Protein AF-A0A382LVA5-F1 (afdb_monomer)

Solvent-accessible surface area (backbone atoms only — not comparable to full-atom values): 9558 Å² total; per-residue (Å²): 129,86,69,58,97,90,53,49,65,53,59,42,50,51,57,52,49,75,75,40,99,64,68,52,76,45,72,46,76,52,80,54,80,51,51,43,81,80,58,68,65,59,57,55,51,49,48,48,48,32,71,76,68,69,52,53,27,38,34,21,31,44,73,41,94,66,54,64,74,77,39,67,46,77,55,96,92,47,77,44,60,74,38,86,77,89,81,87,51,80,88,74,53,76,94,49,69,39,81,40,66,84,42,33,37,34,22,54,71,47,54,85,66,35,45,78,88,70,44,45,95,81,41,42,78,42,74,64,54,71,82,56,59,77,57,52,44,67,50,86,47,78,64,42,48,51,55,49,53,63,54,60,78,74,114

Nearest PDB structures (foldseek):
  6ckj-assembly1_A  TM=7.580E-01  e=6.116E-07  Neisseria meningitidis
  6ifi-assembly1_B  TM=7.165E-01  e=1.520E-06  Vibrio cholerae
  1eyr-assembly1_B  TM=7.662E-01  e=3.107E-06  Neisseria meningitidis
  1ezi-assembly1_A  TM=7.101E-01  e=3.024E-05  Neisseria meningitidis
  3dj4-assembly1_A  TM=5.798E-01  e=5.699E-02  Mycobacterium tuberculosis

Mean predicted aligned error: 4.86 Å

Secondary structure (DSSP, 8-state):
---STTS-HHHHHHHHHHHS---TTPEEE---TTB----HHHHHHHHHHHHHHT-SEEEEEEE-SS-GGG-EEEETTEEEESS------GGGSPP-EEEEEEEEEEEGGGTTT--TTS--TT-EEEEPPHHHHTT--B--SHHHHHHHHHHHTT-

pLDDT: mean 92.41, std 7.59, range [53.59, 98.5]

Structure (mmCIF, N/CA/C/O backbone):
data_AF-A0A382LVA5-F1
#
_entry.id   AF-A0A382LVA5-F1
#
loop_
_atom_site.group_PDB
_atom_site.id
_atom_site.type_symbol
_atom_site.label_atom_id
_atom_site.label_alt_id
_atom_site.label_comp_id
_atom_site.label_asym_id
_atom_site.label_entity_id
_atom_site.label_seq_id
_atom_site.pdbx_PDB_ins_code
_atom_site.Cartn_x
_atom_site.Cartn_y
_atom_site.Cartn_z
_atom_site.occupancy
_atom_site.B_iso_or_equiv
_atom_site.auth_seq_id
_atom_site.auth_comp_id
_atom_site.auth_asym_id
_atom_site.auth_atom_id
_atom_site.pdbx_PDB_model_num
ATOM 1 N N . LYS A 1 1 ? 11.664 -9.214 21.258 1.00 62.47 1 LYS A N 1
ATOM 2 C CA . LYS A 1 1 ? 12.078 -7.919 20.662 1.00 62.47 1 LYS A CA 1
ATOM 3 C C . LYS A 1 1 ? 11.128 -7.634 19.503 1.00 62.47 1 LYS A C 1
ATOM 5 O O . LYS A 1 1 ? 11.179 -8.375 18.537 1.00 62.47 1 LYS A O 1
ATOM 10 N N . LEU A 1 2 ? 10.230 -6.652 19.624 1.00 82.31 2 LEU A N 1
ATOM 11 C CA . LEU A 1 2 ? 9.249 -6.284 18.584 1.00 82.31 2 LEU A CA 1
ATOM 12 C C . LEU A 1 2 ? 9.745 -5.090 17.766 1.00 82.31 2 LEU A C 1
ATOM 14 O O . LEU A 1 2 ? 9.077 -4.077 17.604 1.00 82.31 2 LEU A O 1
ATOM 18 N N . SER A 1 3 ? 10.997 -5.182 17.339 1.00 81.81 3 SER A N 1
ATOM 19 C CA . SER A 1 3 ? 11.638 -4.194 16.487 1.00 81.81 3 SER A CA 1
ATOM 20 C C . SER A 1 3 ? 12.778 -4.864 15.733 1.00 81.81 3 SER A C 1
ATOM 22 O O . SER A 1 3 ? 13.572 -5.616 16.310 1.00 81.81 3 SER A O 1
ATOM 24 N N . GLY A 1 4 ? 12.842 -4.612 14.431 1.00 87.69 4 GLY A N 1
ATOM 25 C CA . GLY A 1 4 ? 13.841 -5.192 13.544 1.00 87.69 4 GLY A CA 1
ATOM 26 C C . GLY A 1 4 ? 13.297 -5.427 12.135 1.00 87.69 4 GLY A C 1
ATOM 27 O O . GLY A 1 4 ? 12.091 -5.337 11.925 1.00 87.69 4 GLY A O 1
ATOM 28 N N . PRO A 1 5 ? 14.181 -5.756 11.181 1.00 85.81 5 PRO A N 1
ATOM 29 C CA . PRO A 1 5 ? 13.833 -5.869 9.763 1.00 85.81 5 PRO A CA 1
ATOM 30 C C . PRO A 1 5 ? 12.910 -7.052 9.439 1.00 85.81 5 PRO A C 1
ATOM 32 O O . PRO A 1 5 ? 12.299 -7.077 8.381 1.00 85.81 5 PRO A O 1
ATOM 35 N N . SER A 1 6 ? 12.809 -8.040 10.331 1.00 90.00 6 SER A N 1
ATOM 36 C CA . SER A 1 6 ? 11.969 -9.230 10.158 1.00 90.00 6 SER A CA 1
ATOM 37 C C . SER A 1 6 ? 10.622 -9.142 10.882 1.00 90.00 6 SER A C 1
ATOM 39 O O . SER A 1 6 ? 9.918 -10.144 10.969 1.00 90.00 6 SER A O 1
ATOM 41 N N . ILE A 1 7 ? 10.302 -7.998 11.493 1.00 92.69 7 ILE A N 1
ATOM 42 C CA . ILE A 1 7 ? 9.075 -7.806 12.271 1.00 92.69 7 ILE A CA 1
ATOM 43 C C . ILE A 1 7 ? 8.154 -6.885 11.476 1.00 92.69 7 ILE A C 1
ATOM 45 O O . ILE A 1 7 ? 8.537 -5.757 11.169 1.00 92.69 7 ILE A O 1
ATOM 49 N N . SER A 1 8 ? 6.946 -7.353 11.152 1.00 93.75 8 SER A N 1
ATOM 50 C CA . SER A 1 8 ? 5.967 -6.523 10.452 1.00 93.75 8 SER A CA 1
ATOM 51 C C . SER A 1 8 ? 5.417 -5.436 11.374 1.00 93.75 8 SER A C 1
ATOM 53 O O . SER A 1 8 ? 5.297 -5.609 12.590 1.00 93.75 8 SER A O 1
ATOM 55 N N . ILE A 1 9 ? 5.040 -4.303 10.784 1.00 93.75 9 ILE A N 1
ATOM 56 C CA . ILE A 1 9 ? 4.415 -3.195 11.516 1.00 93.75 9 ILE A CA 1
ATOM 57 C C . ILE A 1 9 ? 3.106 -3.653 12.179 1.00 93.75 9 ILE A C 1
ATOM 59 O O . ILE A 1 9 ? 2.805 -3.218 13.291 1.00 93.75 9 ILE A O 1
ATOM 63 N N . LYS A 1 10 ? 2.371 -4.582 11.548 1.00 95.00 10 LYS A N 1
ATOM 64 C CA . LYS A 1 10 ? 1.159 -5.199 12.106 1.00 95.00 10 LYS A CA 1
ATOM 65 C C . LYS A 1 10 ? 1.413 -5.791 13.495 1.00 95.00 10 LYS A C 1
ATOM 67 O O . LYS A 1 10 ? 0.683 -5.473 14.431 1.00 95.00 10 LYS A O 1
ATOM 72 N N . GLU A 1 11 ? 2.467 -6.592 13.650 1.00 94.00 11 GLU A N 1
ATOM 73 C CA . GLU A 1 11 ? 2.806 -7.235 14.928 1.00 94.00 11 GLU A CA 1
ATOM 74 C C . GLU A 1 11 ? 3.198 -6.215 16.004 1.00 94.00 11 GLU A C 1
ATOM 76 O O . GLU A 1 11 ? 2.803 -6.343 17.164 1.00 94.00 11 GLU A O 1
ATOM 81 N N . VAL A 1 12 ? 3.917 -5.155 15.618 1.00 93.38 12 VAL A N 1
ATOM 82 C CA . VAL A 1 12 ? 4.257 -4.052 16.533 1.00 93.38 12 VAL A CA 1
ATOM 83 C C . VAL A 1 12 ? 2.992 -3.352 17.031 1.00 93.38 12 VAL A C 1
ATOM 85 O O . VAL A 1 12 ? 2.855 -3.094 18.227 1.00 93.38 12 VAL A O 1
ATOM 88 N N . ILE A 1 13 ? 2.046 -3.066 16.133 1.00 92.88 13 ILE A N 1
ATOM 89 C CA . ILE A 1 13 ? 0.779 -2.410 16.479 1.00 92.88 13 ILE A CA 1
ATOM 90 C C . ILE A 1 13 ? -0.0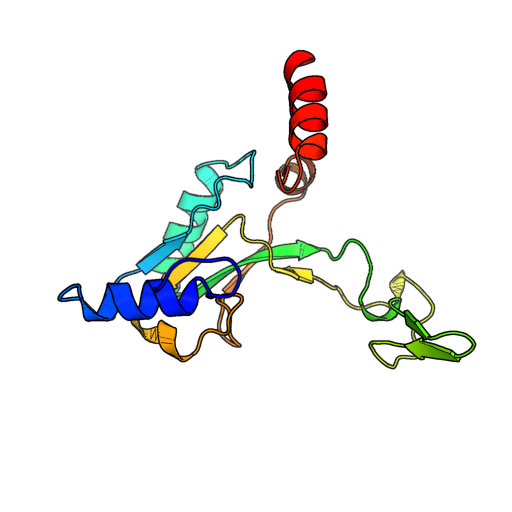96 -3.329 17.328 1.00 92.88 13 ILE A C 1
ATOM 92 O O . ILE A 1 13 ? -0.715 -2.853 18.278 1.00 92.88 13 ILE A O 1
ATOM 96 N N . LYS A 1 14 ? -0.109 -4.633 17.042 1.00 92.06 14 LYS A N 1
ATOM 97 C CA . LYS A 1 14 ? -0.841 -5.633 17.821 1.00 92.06 14 LYS A CA 1
ATOM 98 C C . LYS A 1 14 ? -0.351 -5.688 19.263 1.00 92.06 14 LYS A C 1
ATOM 100 O O . LYS A 1 14 ? -1.154 -5.491 20.173 1.00 92.06 14 LYS A O 1
ATOM 105 N N . ASP A 1 15 ? 0.951 -5.830 19.484 1.00 91.75 15 ASP A N 1
ATOM 106 C CA . ASP A 1 15 ? 1.526 -5.799 20.834 1.00 91.75 15 ASP A CA 1
ATOM 107 C C . ASP A 1 15 ? 1.295 -4.454 21.539 1.00 91.75 15 ASP A C 1
ATOM 109 O O . ASP A 1 15 ? 0.895 -4.422 22.705 1.00 91.75 15 ASP A O 1
ATOM 113 N N . ALA A 1 16 ? 1.477 -3.334 20.831 1.00 90.06 16 ALA A N 1
ATOM 114 C CA . ALA A 1 16 ? 1.212 -2.013 21.392 1.00 90.06 16 ALA A CA 1
ATOM 115 C C . ALA A 1 16 ? -0.269 -1.835 21.770 1.00 90.06 16 ALA A C 1
ATOM 117 O O . ALA A 1 16 ? -0.577 -1.211 22.783 1.00 90.06 16 ALA A O 1
ATOM 118 N N . SER A 1 17 ? -1.195 -2.392 20.984 1.00 88.44 17 SER A N 1
ATOM 119 C CA . SER A 1 17 ? -2.634 -2.328 21.253 1.00 88.44 17 SER A CA 1
ATOM 120 C C . SER A 1 17 ? -3.035 -3.131 22.487 1.00 88.44 17 SER A C 1
ATOM 122 O O . SER A 1 17 ? -3.866 -2.654 23.244 1.00 88.44 17 SER A O 1
ATOM 124 N N . MET A 1 18 ? -2.399 -4.278 22.745 1.00 84.88 18 MET A N 1
ATOM 125 C CA . MET A 1 18 ? -2.656 -5.087 23.944 1.00 84.88 18 MET A CA 1
ATOM 126 C C . MET A 1 18 ? -2.191 -4.395 25.230 1.00 84.88 18 MET A C 1
ATOM 128 O O . MET A 1 18 ? -2.766 -4.606 26.293 1.00 84.88 18 MET A O 1
ATOM 132 N N . LYS A 1 19 ? -1.139 -3.573 25.141 1.00 85.06 19 LYS A N 1
ATOM 133 C CA . LYS A 1 19 ? -0.563 -2.850 26.288 1.00 85.06 19 LYS A CA 1
ATOM 134 C C . LYS A 1 19 ? -1.297 -1.562 26.628 1.00 85.06 19 LYS A C 1
ATOM 136 O O . LYS A 1 19 ? -1.124 -1.029 27.719 1.00 85.06 19 LYS A O 1
ATOM 141 N N . MET A 1 20 ? -2.059 -1.030 25.684 1.00 77.19 20 MET A N 1
ATOM 142 C CA . MET A 1 20 ? -2.837 0.183 25.870 1.00 77.19 20 MET A CA 1
ATOM 143 C C . MET A 1 20 ? -4.286 -0.236 26.145 1.00 77.19 20 MET A C 1
ATOM 145 O O . MET A 1 20 ? -4.864 -0.946 25.335 1.00 77.19 20 MET A O 1
ATOM 149 N N . GLU A 1 21 ? -4.888 0.188 27.258 1.00 66.12 21 GLU A N 1
ATOM 150 C CA . GLU A 1 21 ? -6.315 -0.045 27.553 1.00 66.12 21 GLU A CA 1
ATOM 151 C C . GLU A 1 21 ? -7.193 0.633 26.484 1.00 66.12 21 GLU A C 1
ATOM 153 O O . GLU A 1 21 ? -7.560 1.802 26.613 1.00 66.12 21 GLU A O 1
ATOM 158 N N . LYS A 1 22 ? -7.453 -0.038 25.355 1.00 65.44 22 LYS A N 1
ATOM 159 C CA . LYS A 1 22 ? -7.969 0.634 24.158 1.00 65.44 22 LYS A CA 1
ATOM 160 C C . LYS A 1 22 ? -9.402 0.288 23.803 1.00 65.44 22 LYS A C 1
ATOM 162 O O . LYS A 1 22 ? -9.819 -0.864 23.763 1.00 65.44 22 LYS A O 1
ATOM 167 N N . ASN A 1 23 ? -10.096 1.352 23.412 1.00 73.06 23 ASN A N 1
ATOM 168 C CA . ASN A 1 23 ? -11.281 1.323 22.575 1.00 73.06 23 ASN A CA 1
ATOM 169 C C . ASN A 1 23 ? -10.938 0.627 21.248 1.00 73.06 23 ASN A C 1
ATOM 171 O O . ASN A 1 23 ? -10.091 1.110 20.491 1.00 73.06 23 ASN A O 1
ATOM 175 N N . SER A 1 24 ? -11.604 -0.494 20.973 1.00 75.50 24 SER A N 1
ATOM 176 C CA . SER A 1 24 ? -11.433 -1.278 19.748 1.00 75.50 24 SER A CA 1
ATOM 177 C C . SER A 1 24 ? -11.702 -0.471 18.474 1.00 75.50 24 SER A C 1
ATOM 179 O O . SER A 1 24 ? -11.218 -0.848 17.418 1.00 75.50 24 SER A O 1
ATOM 181 N N . ASN A 1 25 ? -12.385 0.672 18.557 1.00 83.06 25 ASN A N 1
ATOM 182 C CA . ASN A 1 25 ? -12.701 1.526 17.410 1.00 83.06 25 ASN A CA 1
ATOM 183 C C . ASN A 1 25 ? -11.690 2.663 17.175 1.00 83.06 25 ASN A C 1
ATOM 185 O O . ASN A 1 25 ? -11.961 3.583 16.405 1.00 83.06 25 ASN A O 1
ATOM 189 N N . ALA A 1 26 ? -10.545 2.669 17.864 1.00 91.31 26 ALA A N 1
ATOM 190 C CA . ALA A 1 26 ? -9.530 3.693 17.636 1.00 91.31 26 ALA A CA 1
ATOM 191 C C . ALA A 1 26 ? -8.913 3.556 16.233 1.00 91.31 26 ALA A C 1
ATOM 193 O O . ALA A 1 26 ? -8.415 2.489 15.869 1.00 91.31 26 ALA A O 1
ATOM 194 N N . MET A 1 27 ? -8.883 4.660 15.484 1.00 94.56 27 MET A N 1
ATOM 195 C CA . MET A 1 27 ? -8.204 4.737 14.190 1.00 94.56 27 MET A CA 1
ATOM 196 C C . MET A 1 27 ? -6.702 4.959 14.373 1.00 94.56 27 MET A C 1
ATOM 198 O O . MET A 1 27 ? -6.265 5.913 15.020 1.00 94.56 27 MET A O 1
ATOM 202 N N . ILE A 1 28 ? -5.907 4.096 13.758 1.00 95.56 28 ILE A N 1
ATOM 203 C CA . ILE A 1 28 ? -4.460 4.221 13.625 1.00 95.56 28 ILE A CA 1
ATOM 204 C C . ILE A 1 28 ? -4.150 4.937 12.315 1.00 95.56 28 ILE A C 1
ATOM 206 O O . ILE A 1 28 ? -4.731 4.626 11.279 1.00 95.56 28 ILE A O 1
ATOM 210 N N . TRP A 1 29 ? -3.218 5.886 12.357 1.00 97.06 29 TRP A N 1
ATOM 211 C CA . TRP A 1 29 ? -2.681 6.573 11.184 1.00 97.06 29 TRP A CA 1
ATOM 212 C C . TRP A 1 29 ? -1.178 6.346 11.124 1.00 97.06 29 TRP A C 1
ATOM 214 O O . TRP A 1 29 ? -0.467 6.655 12.082 1.00 97.06 29 TRP A O 1
ATOM 224 N N . LEU A 1 30 ? -0.693 5.809 10.007 1.00 96.00 30 LEU A N 1
ATOM 225 C CA . LEU A 1 30 ? 0.724 5.531 9.809 1.00 96.00 30 LEU A CA 1
ATOM 226 C C . LEU A 1 30 ? 1.352 6.553 8.871 1.00 96.00 30 LEU A C 1
ATOM 228 O O . LEU A 1 30 ? 0.958 6.702 7.715 1.00 96.00 30 LEU A O 1
ATOM 232 N N . PHE A 1 31 ? 2.377 7.235 9.380 1.00 95.06 31 PHE A N 1
ATOM 233 C CA . PHE A 1 31 ? 3.155 8.215 8.635 1.00 95.06 31 PHE A CA 1
ATOM 234 C C . PHE A 1 31 ? 4.539 7.649 8.331 1.00 95.06 31 PHE A C 1
ATOM 236 O O . PHE A 1 31 ? 5.435 7.661 9.173 1.00 95.06 31 PHE A O 1
ATOM 243 N N . TYR A 1 32 ? 4.720 7.179 7.100 1.00 93.75 32 TYR A N 1
ATOM 244 C CA . TYR A 1 32 ? 6.017 6.717 6.619 1.00 93.75 32 TYR A CA 1
ATOM 245 C C . TYR A 1 32 ? 6.914 7.926 6.352 1.00 93.75 32 TYR A C 1
ATOM 247 O O . TYR A 1 32 ? 6.688 8.684 5.405 1.00 93.75 32 TYR A O 1
ATOM 255 N N . ILE A 1 33 ? 7.906 8.118 7.222 1.00 92.81 33 ILE A N 1
ATOM 256 C CA . ILE A 1 33 ? 8.874 9.225 7.168 1.00 92.81 33 ILE A CA 1
ATOM 257 C C . ILE A 1 33 ? 9.662 9.255 5.841 1.00 92.81 33 ILE A C 1
ATOM 259 O O . ILE A 1 33 ? 9.840 10.353 5.317 1.00 92.81 33 ILE A O 1
ATOM 263 N N . PRO A 1 34 ? 10.072 8.113 5.244 1.00 93.62 34 PRO A N 1
ATOM 264 C CA . PRO A 1 34 ? 10.810 8.116 3.975 1.00 93.62 34 PRO A CA 1
ATOM 265 C C . PRO A 1 34 ? 10.010 8.601 2.761 1.00 93.62 34 PRO A C 1
ATOM 267 O O . PRO A 1 34 ? 10.598 8.898 1.727 1.00 93.62 34 PRO A O 1
ATOM 270 N N . ILE A 1 35 ? 8.681 8.679 2.864 1.00 94.94 35 ILE A N 1
ATOM 271 C CA . ILE A 1 35 ? 7.814 9.116 1.768 1.00 94.94 35 ILE A CA 1
ATOM 272 C C . ILE A 1 35 ? 7.614 10.633 1.872 1.00 94.94 35 ILE A C 1
ATOM 274 O O . ILE A 1 35 ? 6.927 11.126 2.773 1.00 94.94 35 ILE A O 1
ATOM 278 N N . LEU A 1 36 ? 8.179 11.384 0.937 1.00 92.69 36 LEU A N 1
ATOM 279 C CA . LEU A 1 36 ? 8.137 12.845 0.904 1.00 92.69 36 LEU A CA 1
ATOM 280 C C . LEU A 1 36 ? 6.906 13.378 0.145 1.00 92.69 36 LEU A C 1
ATOM 282 O O . LEU A 1 36 ? 6.118 12.622 -0.419 1.00 92.69 36 LEU A O 1
ATOM 286 N N . TYR A 1 37 ? 6.736 14.706 0.150 1.00 91.12 37 TYR A N 1
ATOM 287 C CA . TYR A 1 37 ? 5.666 15.434 -0.556 1.00 91.12 37 TYR A CA 1
ATOM 288 C C . TYR A 1 37 ? 4.231 15.130 -0.094 1.00 91.12 37 TYR A C 1
ATOM 290 O O . TYR A 1 37 ? 3.289 15.080 -0.885 1.00 91.12 37 TYR A O 1
ATOM 298 N N . LYS A 1 38 ? 4.037 15.005 1.223 1.00 92.69 38 LYS A N 1
ATOM 299 C CA . LYS A 1 38 ? 2.710 14.876 1.835 1.00 92.69 38 LYS A CA 1
ATOM 300 C C . LYS A 1 38 ? 1.968 16.215 1.900 1.00 92.69 38 LYS A C 1
ATOM 302 O O . LYS A 1 38 ? 2.422 17.157 2.542 1.00 92.69 38 LYS A O 1
ATOM 307 N N . LYS A 1 39 ? 0.785 16.281 1.291 1.00 94.44 39 LYS A N 1
ATOM 308 C CA . LYS A 1 39 ? -0.171 17.390 1.421 1.00 94.44 39 LYS A CA 1
ATOM 309 C C . LYS A 1 39 ? -1.221 17.066 2.479 1.00 94.44 39 LYS A C 1
ATOM 311 O O . LYS A 1 39 ? -1.912 16.058 2.362 1.00 94.44 39 LYS A O 1
ATOM 316 N N . VAL A 1 40 ? -1.396 17.971 3.444 1.00 95.69 40 VAL A N 1
ATOM 317 C CA . VAL A 1 40 ? -2.420 17.886 4.508 1.00 95.69 40 VAL A CA 1
ATOM 318 C C . VAL A 1 40 ? -3.833 17.720 3.939 1.00 95.69 40 VAL A C 1
ATOM 320 O O . VAL A 1 40 ? -4.652 17.023 4.529 1.00 95.69 40 VAL A O 1
ATOM 323 N N . PHE A 1 41 ? -4.100 18.307 2.769 1.00 96.56 41 PHE A N 1
ATOM 324 C CA . PHE A 1 41 ? -5.374 18.182 2.063 1.00 96.56 41 PHE A CA 1
ATOM 325 C C . PHE A 1 41 ? -5.839 16.720 1.921 1.00 96.56 41 PHE A C 1
ATOM 327 O O . PHE A 1 41 ? -6.949 16.419 2.347 1.00 96.56 41 PHE A O 1
ATOM 334 N N . HIS A 1 42 ? -4.978 15.801 1.465 1.00 97.31 42 HIS A N 1
ATOM 335 C CA . HIS A 1 42 ? -5.351 14.386 1.299 1.00 97.31 42 HIS A CA 1
ATOM 336 C C . HIS A 1 42 ? -5.699 13.710 2.631 1.00 97.31 42 HIS A C 1
ATOM 338 O O . HIS A 1 42 ? -6.623 12.909 2.699 1.00 97.31 42 HIS A O 1
ATOM 344 N N . PHE A 1 43 ? -5.003 14.052 3.719 1.00 97.50 43 PHE A N 1
ATOM 345 C CA . PHE A 1 43 ? -5.312 13.507 5.047 1.00 97.50 43 PHE A CA 1
ATOM 346 C C . PHE A 1 43 ? -6.667 14.007 5.554 1.00 97.50 43 PHE A C 1
ATOM 348 O O . PHE A 1 43 ? -7.426 13.237 6.137 1.00 97.50 43 PHE A O 1
ATOM 355 N N . ASN A 1 44 ? -7.000 15.272 5.286 1.00 97.81 44 ASN A N 1
ATOM 356 C CA . ASN A 1 44 ? -8.308 15.829 5.619 1.00 97.81 44 ASN A CA 1
ATOM 357 C C . ASN A 1 44 ? -9.431 15.198 4.787 1.00 97.81 44 ASN A C 1
ATOM 359 O O . ASN A 1 44 ? -10.498 14.928 5.327 1.00 97.81 44 ASN A O 1
ATOM 363 N N . GLU A 1 45 ? -9.206 14.951 3.495 1.00 97.69 45 GLU A N 1
ATOM 364 C CA . GLU A 1 45 ? -10.164 14.230 2.651 1.00 97.69 45 GLU A CA 1
ATOM 365 C C . GLU A 1 45 ? -10.396 12.805 3.151 1.00 97.69 45 GLU A C 1
ATOM 367 O O . GLU A 1 45 ? -11.537 12.396 3.340 1.00 97.69 45 GLU A O 1
ATOM 372 N N . VAL A 1 46 ? -9.323 12.066 3.435 1.00 97.88 46 VAL A N 1
ATOM 373 C CA . VAL A 1 46 ? -9.428 10.695 3.945 1.00 97.88 46 VAL A CA 1
ATOM 374 C C . VAL A 1 46 ? -10.112 10.651 5.302 1.00 97.88 46 VAL A C 1
ATOM 376 O O . VAL A 1 46 ? -10.935 9.772 5.542 1.00 97.88 46 VAL A O 1
ATOM 379 N N . LYS A 1 47 ? -9.835 11.623 6.174 1.00 97.88 47 LYS A N 1
ATOM 380 C CA . LYS A 1 47 ? -10.545 11.746 7.445 1.00 97.88 47 LYS A CA 1
ATOM 381 C C . LYS A 1 47 ? -12.057 11.878 7.227 1.00 97.88 47 LYS A C 1
ATOM 383 O O . LYS A 1 47 ? -12.807 11.158 7.876 1.00 97.88 47 LYS A O 1
ATOM 388 N N . LYS A 1 48 ? -12.497 12.719 6.283 1.00 97.75 48 LYS A N 1
ATOM 389 C CA . LYS A 1 48 ? -13.924 12.840 5.936 1.00 97.75 48 LYS A CA 1
ATOM 390 C C . LYS A 1 48 ? -14.496 11.532 5.403 1.00 97.75 48 LYS A C 1
ATOM 392 O O . LYS A 1 48 ? -15.563 11.133 5.839 1.00 97.75 48 LYS A O 1
ATOM 397 N N . ILE A 1 49 ? -13.776 10.830 4.523 1.00 97.88 49 ILE A N 1
ATOM 398 C CA . ILE A 1 49 ? -14.206 9.517 4.008 1.00 97.88 49 ILE A CA 1
ATOM 399 C C . ILE A 1 49 ? -14.417 8.526 5.160 1.00 97.88 49 ILE A C 1
ATOM 401 O O . ILE A 1 49 ? -15.449 7.862 5.213 1.00 97.88 49 ILE A O 1
ATOM 405 N N . ILE A 1 50 ? -13.469 8.450 6.100 1.00 97.00 50 ILE A N 1
ATOM 406 C CA . ILE A 1 50 ? -13.574 7.591 7.288 1.00 97.00 50 ILE A CA 1
ATOM 407 C C . ILE A 1 50 ? -14.827 7.936 8.100 1.00 97.00 50 ILE A C 1
ATOM 409 O O . ILE A 1 50 ? -15.596 7.039 8.441 1.00 97.00 50 ILE A O 1
ATOM 413 N N . GLU A 1 51 ? -15.042 9.221 8.385 1.00 95.31 51 GLU A N 1
ATOM 414 C CA . GLU A 1 51 ? -16.141 9.699 9.232 1.00 95.31 51 GLU A CA 1
ATOM 415 C C . GLU A 1 51 ? -17.518 9.562 8.556 1.00 95.31 51 GLU A C 1
ATOM 417 O O . GLU A 1 51 ? -18.474 9.127 9.193 1.00 95.31 51 GLU A O 1
ATOM 422 N N . GLU A 1 52 ? -17.629 9.893 7.269 1.00 96.75 52 GLU A N 1
ATOM 423 C CA . GLU A 1 52 ? -18.899 9.927 6.530 1.00 96.75 52 GLU A CA 1
ATOM 424 C C . GLU A 1 52 ? -19.323 8.545 6.016 1.00 96.75 52 GLU A C 1
ATOM 426 O O . GLU A 1 52 ? -20.514 8.237 5.980 1.00 96.75 52 GLU A O 1
ATOM 431 N N . GLN A 1 53 ? -18.365 7.700 5.624 1.00 94.00 53 GLN A N 1
ATOM 432 C CA . GLN A 1 53 ? -18.638 6.385 5.028 1.00 94.00 53 GLN A CA 1
ATOM 433 C C . GLN A 1 53 ? -18.396 5.223 5.999 1.00 94.00 53 GLN A C 1
ATOM 435 O O . GLN A 1 53 ? -18.560 4.066 5.617 1.00 94.00 53 GLN A O 1
ATOM 440 N N . SER A 1 54 ? -18.021 5.507 7.254 1.00 92.25 54 SER A N 1
ATOM 441 C CA . SER A 1 54 ? -17.709 4.487 8.270 1.00 92.25 54 SER A CA 1
ATOM 442 C C . SER A 1 54 ? -16.642 3.483 7.800 1.00 92.25 54 SER A C 1
ATOM 444 O O . SER A 1 54 ? -16.757 2.273 8.009 1.00 92.25 54 SER A O 1
ATOM 446 N N . VAL A 1 55 ? -15.600 3.983 7.127 1.00 96.44 55 VAL A N 1
ATOM 447 C CA . VAL A 1 55 ? -14.499 3.163 6.602 1.00 96.44 55 VAL A CA 1
ATOM 448 C C . VAL A 1 55 ? -13.533 2.790 7.727 1.00 96.44 55 VAL A C 1
ATOM 450 O O . VAL A 1 55 ? -12.934 3.655 8.359 1.00 96.44 55 VAL A O 1
ATOM 453 N N . ASN A 1 56 ? -13.318 1.487 7.923 1.00 96.75 56 ASN A N 1
ATOM 454 C CA . ASN A 1 56 ? -12.439 0.961 8.976 1.00 96.75 56 ASN A CA 1
ATOM 455 C C . ASN A 1 56 ? -11.000 0.691 8.514 1.00 96.75 56 ASN A C 1
ATOM 457 O O . ASN A 1 56 ? -10.153 0.351 9.331 1.00 96.75 56 ASN A O 1
ATOM 461 N N . SER A 1 57 ? -10.697 0.795 7.222 1.00 97.94 57 SER A N 1
ATOM 462 C CA . SER A 1 57 ? -9.346 0.630 6.678 1.00 97.94 57 SER A CA 1
ATOM 463 C C . SER A 1 57 ? -9.261 1.332 5.337 1.00 97.94 57 SER A C 1
ATOM 465 O O . SER A 1 57 ? -10.148 1.173 4.504 1.00 97.94 57 SER A O 1
ATOM 467 N N . ILE A 1 58 ? -8.209 2.114 5.138 1.00 98.50 58 ILE A N 1
ATOM 468 C CA . ILE A 1 58 ? -7.963 2.878 3.926 1.00 98.50 58 ILE A CA 1
ATOM 469 C C . ILE A 1 58 ? -6.463 2.962 3.653 1.00 9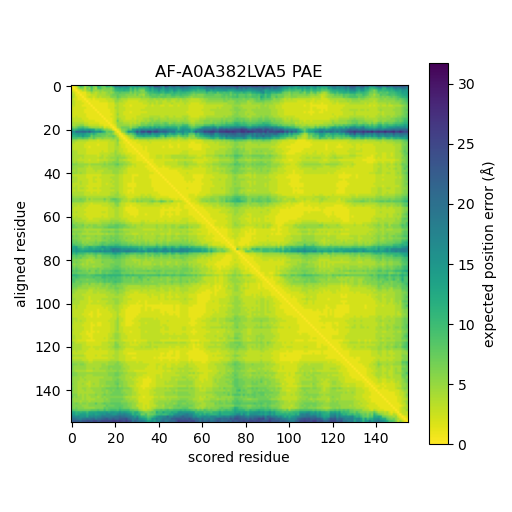8.50 58 ILE A C 1
ATOM 471 O O . ILE A 1 58 ? -5.655 3.247 4.542 1.00 98.50 58 ILE A O 1
ATOM 475 N N . ILE A 1 59 ? -6.089 2.740 2.398 1.00 98.12 59 ILE A N 1
ATOM 476 C CA . ILE A 1 59 ? -4.707 2.855 1.932 1.00 98.12 59 ILE A CA 1
ATOM 477 C C . ILE A 1 59 ? -4.683 3.542 0.572 1.00 98.12 59 ILE A C 1
ATOM 479 O O . ILE A 1 59 ? -5.622 3.412 -0.219 1.00 98.12 59 ILE A O 1
ATOM 483 N N . SER A 1 60 ? -3.631 4.311 0.299 1.00 97.88 60 SER A N 1
ATOM 484 C CA . SER A 1 60 ? -3.485 4.920 -1.020 1.00 97.88 60 SER A CA 1
ATOM 485 C C . SER A 1 60 ? -3.063 3.907 -2.080 1.00 97.88 60 SER A C 1
ATOM 487 O O . SER A 1 60 ? -2.264 3.016 -1.808 1.00 97.88 60 SER A O 1
ATOM 489 N N . PHE A 1 61 ? -3.556 4.087 -3.302 1.00 97.38 61 PHE A N 1
ATOM 490 C CA . PHE A 1 61 ? -3.164 3.311 -4.475 1.00 97.38 61 PHE A CA 1
ATOM 491 C C . PHE A 1 61 ? -2.643 4.220 -5.584 1.00 97.38 61 PHE A C 1
ATOM 493 O O . PHE A 1 61 ? -3.107 5.349 -5.770 1.00 97.38 61 PHE A O 1
ATOM 500 N N . LEU A 1 62 ? -1.689 3.687 -6.343 1.00 96.19 62 LEU A N 1
ATOM 501 C CA . LEU A 1 62 ? -1.093 4.308 -7.520 1.00 96.19 62 LEU A CA 1
ATOM 502 C C . LEU A 1 62 ? -1.223 3.364 -8.722 1.00 96.19 62 LEU A C 1
ATOM 504 O O . LEU A 1 62 ? -1.168 2.145 -8.538 1.00 96.19 62 LEU A O 1
ATOM 508 N N . PRO A 1 63 ? -1.366 3.874 -9.959 1.00 95.69 63 PRO A N 1
ATOM 509 C CA . PRO A 1 63 ? -1.351 3.014 -11.137 1.00 95.69 63 PRO A CA 1
ATOM 510 C C . PRO A 1 63 ? -0.033 2.263 -11.263 1.00 95.69 63 PRO A C 1
ATOM 512 O O . PRO A 1 63 ? 1.042 2.830 -11.053 1.00 95.69 63 PRO A O 1
ATOM 515 N N . ALA A 1 64 ? -0.110 0.987 -11.623 1.00 94.62 64 ALA A N 1
ATOM 516 C CA . ALA A 1 64 ? 1.056 0.138 -11.786 1.00 94.62 64 ALA A CA 1
ATOM 517 C C . ALA A 1 64 ? 1.993 0.703 -12.864 1.00 94.62 64 ALA A C 1
ATOM 519 O O . ALA A 1 64 ? 1.612 0.841 -14.025 1.00 94.62 64 ALA A O 1
ATOM 520 N N . LYS A 1 65 ? 3.251 0.983 -12.488 1.00 89.88 65 LYS A N 1
ATOM 521 C CA . LYS A 1 65 ? 4.298 1.415 -13.438 1.00 89.88 65 LYS A CA 1
ATOM 522 C C . LYS A 1 65 ? 4.540 0.356 -14.521 1.00 89.88 65 LYS A C 1
ATOM 524 O O . LYS A 1 65 ? 4.758 0.687 -15.683 1.00 89.88 65 LYS A O 1
ATOM 529 N N . THR A 1 66 ? 4.454 -0.914 -1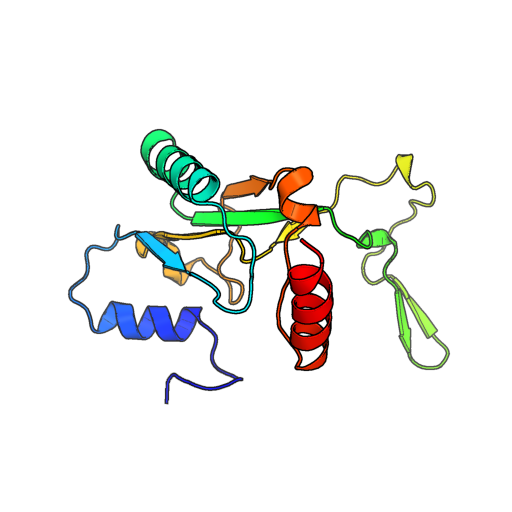4.127 1.00 92.62 66 THR A N 1
ATOM 530 C CA . THR A 1 66 ? 4.508 -2.082 -15.009 1.00 92.62 66 THR A CA 1
ATOM 531 C C . THR A 1 66 ? 3.280 -2.941 -14.745 1.00 92.62 66 THR A C 1
ATOM 533 O O . THR A 1 66 ? 3.050 -3.352 -13.610 1.00 92.62 66 THR A O 1
ATOM 536 N N . HIS A 1 67 ? 2.490 -3.224 -15.783 1.00 95.50 67 HIS A N 1
ATOM 537 C CA . HIS A 1 67 ? 1.276 -4.024 -15.639 1.00 95.50 67 HIS A CA 1
ATOM 538 C C . HIS A 1 67 ? 1.619 -5.483 -15.254 1.00 95.50 67 HIS A C 1
ATOM 540 O O . HIS A 1 67 ? 2.434 -6.098 -15.949 1.00 95.50 67 HIS A O 1
ATOM 546 N N . PRO A 1 68 ? 0.978 -6.088 -14.231 1.00 95.12 68 PRO A N 1
ATOM 547 C CA . PRO A 1 68 ? 1.300 -7.442 -13.753 1.00 95.12 68 PRO A CA 1
ATOM 548 C C . PRO A 1 68 ? 1.274 -8.534 -14.834 1.00 95.12 68 PRO A C 1
ATOM 550 O O . PRO A 1 68 ? 2.079 -9.462 -14.811 1.00 95.12 68 PRO A O 1
ATOM 553 N N . TYR A 1 69 ? 0.387 -8.409 -15.824 1.00 96.06 69 TYR A N 1
ATOM 554 C CA . TYR A 1 69 ? 0.296 -9.345 -16.961 1.00 96.06 69 TYR A CA 1
ATOM 555 C C . TYR A 1 69 ? 1.521 -9.333 -17.886 1.00 96.06 69 TYR A C 1
ATOM 557 O O . TYR A 1 69 ? 1.728 -10.280 -18.644 1.00 96.06 69 TYR A O 1
ATOM 565 N N . HIS A 1 70 ? 2.345 -8.287 -17.822 1.00 93.94 70 HIS A N 1
ATOM 566 C CA . HIS A 1 70 ? 3.596 -8.182 -18.570 1.00 93.94 70 HIS A CA 1
ATOM 567 C C . HIS A 1 70 ? 4.822 -8.586 -17.740 1.00 93.94 70 HIS A C 1
ATOM 569 O O . HIS A 1 70 ? 5.946 -8.459 -18.222 1.00 93.94 70 HIS A O 1
ATOM 575 N N . CYS A 1 71 ? 4.640 -9.076 -16.512 1.00 94.62 71 CYS A N 1
ATOM 576 C CA . CYS A 1 71 ? 5.741 -9.512 -15.663 1.00 94.62 71 CYS A CA 1
ATOM 577 C C . CYS A 1 71 ? 6.079 -10.989 -15.925 1.00 94.62 71 CYS A C 1
ATOM 579 O O . CYS A 1 71 ? 5.217 -11.870 -15.850 1.00 94.62 71 CYS A O 1
ATOM 581 N N . TRP A 1 72 ? 7.363 -11.270 -16.157 1.00 95.69 72 TRP A N 1
ATOM 582 C CA . TRP A 1 72 ? 7.885 -12.612 -16.425 1.00 95.69 72 TRP A CA 1
ATOM 583 C C . TRP A 1 72 ? 8.969 -12.991 -15.420 1.00 95.69 72 TRP A C 1
ATOM 585 O O . TRP A 1 72 ? 9.832 -12.183 -15.083 1.00 95.69 72 TRP A O 1
ATOM 595 N N . ASN A 1 73 ? 8.943 -14.241 -14.976 1.00 96.44 73 ASN A N 1
ATOM 596 C CA . ASN A 1 73 ? 10.040 -14.879 -14.272 1.00 96.44 73 ASN A CA 1
ATOM 597 C C . ASN A 1 73 ? 11.025 -15.464 -15.291 1.00 96.44 73 ASN A C 1
ATOM 599 O O . ASN A 1 73 ? 10.620 -16.208 -16.191 1.00 96.44 73 ASN A O 1
ATOM 603 N N . ILE A 1 74 ? 12.309 -15.153 -15.119 1.00 96.31 74 ILE A N 1
ATOM 604 C CA . ILE A 1 74 ? 13.412 -15.659 -15.936 1.00 96.31 74 ILE A CA 1
ATOM 605 C C . ILE A 1 74 ? 14.298 -16.509 -15.025 1.00 96.31 74 ILE A C 1
ATOM 607 O O . ILE A 1 74 ? 15.020 -15.980 -14.184 1.00 96.31 74 ILE A O 1
ATOM 611 N N . ASN A 1 75 ? 14.246 -17.832 -15.193 1.00 94.56 75 ASN A N 1
ATOM 612 C CA . ASN A 1 75 ? 15.102 -18.767 -14.467 1.00 94.56 75 ASN A CA 1
ATOM 613 C C . ASN A 1 75 ? 16.012 -19.503 -15.452 1.00 94.56 75 ASN A C 1
ATOM 615 O O . ASN A 1 75 ? 15.562 -20.417 -16.148 1.00 94.56 75 ASN A O 1
ATOM 619 N N . GLN A 1 76 ? 17.287 -19.101 -15.491 1.00 90.19 76 GLN A N 1
ATOM 620 C CA . GLN A 1 76 ? 18.310 -19.617 -16.404 1.00 90.19 76 GLN A CA 1
ATOM 621 C C . GLN A 1 76 ? 17.837 -19.588 -17.869 1.00 90.19 76 GLN A C 1
ATOM 623 O O . GLN A 1 76 ? 17.912 -18.550 -18.517 1.00 90.19 76 GLN A O 1
ATOM 628 N N . SER A 1 77 ? 17.330 -20.713 -18.379 1.00 92.94 77 SER A N 1
ATOM 629 C CA . SER A 1 77 ? 16.860 -20.899 -19.757 1.00 92.94 77 SER A CA 1
ATOM 630 C C . SER A 1 77 ? 15.335 -20.947 -19.907 1.00 92.94 77 SER A C 1
ATOM 632 O O . SER A 1 77 ? 14.837 -21.145 -21.014 1.00 92.94 77 SER A O 1
ATOM 634 N N . LYS A 1 78 ? 14.570 -20.792 -18.819 1.00 95.62 78 LYS A N 1
ATOM 635 C CA . LYS A 1 78 ? 13.103 -20.863 -18.829 1.00 95.62 78 LYS A CA 1
ATOM 636 C C . LYS A 1 78 ? 12.488 -19.505 -18.519 1.00 95.62 78 LYS A C 1
ATOM 638 O O . LYS A 1 78 ? 12.824 -18.879 -17.515 1.00 95.62 78 LYS A O 1
ATOM 643 N N . ILE A 1 79 ? 11.535 -19.101 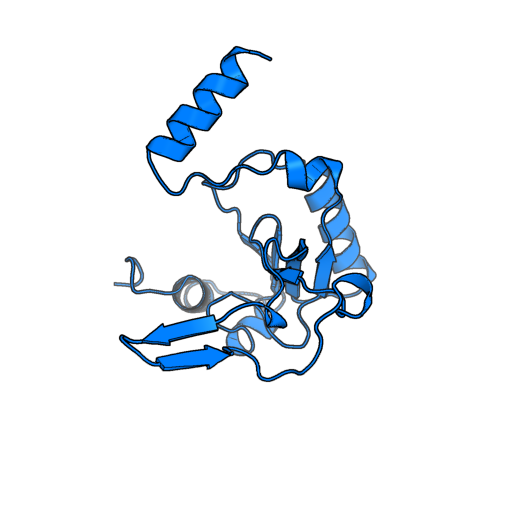-19.356 1.00 96.50 79 ILE A N 1
ATOM 644 C CA . ILE A 1 79 ? 10.676 -17.940 -19.121 1.00 96.50 79 ILE A CA 1
ATOM 645 C C . ILE A 1 79 ? 9.262 -18.407 -18.778 1.00 96.50 79 ILE A C 1
ATOM 647 O O . ILE A 1 79 ? 8.722 -19.310 -19.415 1.00 96.50 79 ILE A O 1
ATOM 651 N N . THR A 1 80 ? 8.664 -17.809 -17.753 1.00 96.19 80 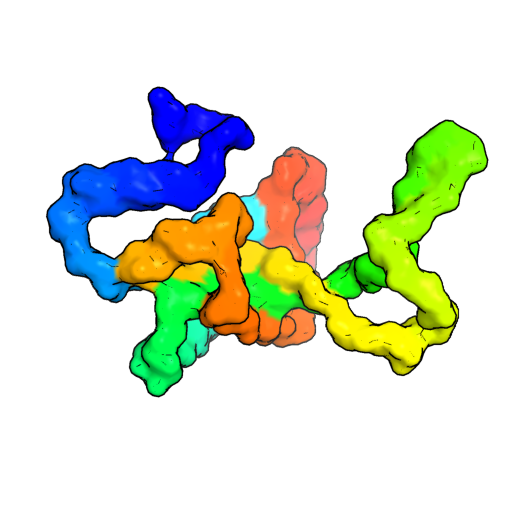THR A N 1
ATOM 652 C CA . THR A 1 80 ? 7.284 -18.097 -17.331 1.00 96.19 80 THR A CA 1
ATOM 653 C C . THR A 1 80 ? 6.597 -16.801 -16.923 1.00 96.19 80 THR A C 1
ATOM 655 O O . THR A 1 80 ? 7.225 -15.953 -16.300 1.00 96.19 80 THR A O 1
ATOM 658 N N . GLN A 1 81 ? 5.326 -16.611 -17.280 1.00 96.12 81 GLN A N 1
ATOM 659 C CA . GLN A 1 81 ? 4.564 -15.451 -16.806 1.00 96.12 81 GLN A CA 1
ATOM 660 C C . GLN A 1 81 ? 4.331 -15.566 -15.298 1.00 96.12 81 GLN A C 1
ATOM 662 O O . GLN A 1 81 ? 3.983 -16.649 -14.823 1.00 96.12 81 GLN A O 1
ATOM 667 N N . TYR A 1 82 ? 4.450 -14.455 -14.564 1.00 96.12 82 TYR A N 1
ATOM 668 C CA . TYR A 1 82 ? 3.997 -14.415 -13.169 1.00 96.12 82 TYR A CA 1
ATOM 669 C C . TYR A 1 82 ? 2.475 -14.559 -13.084 1.00 96.12 82 TYR A C 1
ATOM 671 O O . TYR A 1 82 ? 1.968 -15.294 -12.241 1.00 96.12 82 TYR A O 1
ATOM 679 N N . VAL A 1 83 ? 1.750 -13.910 -14.001 1.00 96.25 83 VAL A N 1
ATOM 680 C CA . VAL A 1 83 ? 0.296 -14.031 -14.135 1.00 96.25 83 VAL A CA 1
ATOM 681 C C . VAL A 1 83 ? -0.027 -14.513 -15.542 1.00 96.25 83 VAL A C 1
ATOM 683 O O . VAL A 1 83 ? 0.188 -13.789 -16.515 1.00 96.25 83 VAL A O 1
ATOM 686 N N . LYS A 1 84 ? -0.533 -15.744 -15.660 1.00 96.25 84 LYS A N 1
ATOM 687 C CA . LYS A 1 84 ? -0.899 -16.319 -16.960 1.00 96.25 84 LYS A CA 1
ATOM 688 C C . LYS A 1 84 ? -2.012 -15.506 -17.613 1.00 96.25 84 LYS A C 1
ATOM 690 O O . LYS A 1 84 ? -3.060 -15.302 -17.009 1.00 96.25 84 LYS A O 1
ATOM 695 N N . ASN A 1 85 ? -1.785 -15.073 -18.847 1.00 95.25 85 ASN A N 1
ATOM 696 C CA . ASN A 1 85 ? -2.749 -14.315 -19.639 1.00 95.25 85 ASN A CA 1
ATOM 697 C C . ASN A 1 85 ? -2.374 -14.372 -21.132 1.00 95.25 85 ASN A C 1
ATOM 699 O O . ASN A 1 85 ? -1.258 -14.760 -21.475 1.00 95.25 85 ASN A O 1
ATOM 703 N N . ASN A 1 86 ? -3.293 -13.953 -22.004 1.00 95.00 86 ASN A N 1
ATOM 704 C CA . ASN A 1 86 ? -3.073 -13.877 -23.453 1.00 95.00 86 ASN A CA 1
ATOM 705 C C . ASN A 1 86 ? -3.363 -12.471 -24.022 1.00 95.00 86 ASN A C 1
ATOM 707 O O . ASN A 1 86 ? -3.721 -12.330 -25.190 1.00 95.00 86 ASN A O 1
ATOM 711 N N . ILE A 1 87 ? -3.268 -11.431 -23.186 1.00 94.38 87 ILE A N 1
ATOM 712 C CA . ILE A 1 87 ? -3.505 -10.041 -23.595 1.00 94.38 87 ILE A CA 1
ATOM 713 C C . ILE A 1 87 ? -2.179 -9.463 -24.088 1.00 94.38 87 ILE A C 1
ATOM 715 O O . ILE A 1 87 ? -1.196 -9.447 -23.354 1.00 94.38 87 ILE A O 1
ATOM 719 N N . TYR A 1 88 ? -2.139 -8.995 -25.336 1.00 90.06 88 TYR A N 1
ATOM 720 C CA . TYR A 1 88 ? -0.908 -8.491 -25.963 1.00 90.06 88 TYR A CA 1
ATOM 721 C C . TYR A 1 88 ? -0.975 -7.010 -26.360 1.00 90.06 88 TYR A C 1
ATOM 723 O O . TYR A 1 88 ? 0.045 -6.405 -26.692 1.00 90.06 88 TYR A O 1
ATOM 731 N N . ARG A 1 89 ? -2.163 -6.399 -26.327 1.00 91.94 89 ARG A N 1
ATOM 732 C CA . ARG A 1 89 ? -2.374 -4.977 -26.620 1.00 91.94 89 ARG A CA 1
ATOM 733 C C . ARG A 1 89 ? -2.534 -4.205 -25.321 1.00 91.94 89 ARG A C 1
ATOM 735 O O . ARG A 1 89 ? -3.332 -4.580 -24.471 1.00 91.94 89 ARG A O 1
ATOM 742 N N . ARG A 1 90 ? -1.810 -3.091 -25.184 1.00 89.19 90 ARG A N 1
ATOM 743 C CA . ARG A 1 90 ? -1.839 -2.269 -23.960 1.00 89.19 90 ARG A CA 1
ATOM 744 C C . ARG A 1 90 ? -3.223 -1.688 -23.670 1.00 89.19 90 ARG A C 1
ATOM 746 O O . ARG A 1 90 ? -3.588 -1.587 -22.513 1.00 89.19 90 ARG A O 1
ATOM 753 N N . GLN A 1 91 ? -3.975 -1.334 -24.710 1.00 94.12 91 GLN A N 1
ATOM 754 C CA . GLN A 1 91 ? -5.346 -0.821 -24.597 1.00 94.12 91 GLN A CA 1
ATOM 755 C C . GLN A 1 91 ? -6.373 -1.874 -24.159 1.00 94.12 91 GLN A C 1
ATOM 757 O O . GLN A 1 91 ? -7.472 -1.501 -23.773 1.00 94.12 91 GLN A O 1
ATOM 762 N N . ASP A 1 92 ? -6.027 -3.161 -24.250 1.00 95.19 92 ASP A N 1
ATOM 763 C CA . ASP A 1 92 ? -6.912 -4.267 -23.874 1.00 95.19 92 ASP A CA 1
ATOM 764 C C . ASP A 1 92 ? -6.617 -4.742 -22.437 1.00 95.19 92 ASP A C 1
ATOM 766 O O . ASP A 1 92 ? -7.268 -5.658 -21.936 1.00 95.19 92 ASP A O 1
ATOM 770 N N . LEU A 1 93 ? -5.607 -4.158 -21.777 1.00 94.94 93 LEU A N 1
ATOM 771 C CA . LEU A 1 93 ? -5.281 -4.463 -20.389 1.00 94.94 93 LEU A CA 1
ATOM 772 C C . LEU A 1 93 ? -6.318 -3.829 -19.454 1.00 94.94 93 LEU A C 1
ATOM 774 O O . LEU A 1 93 ? -6.700 -2.678 -19.672 1.00 94.94 93 LEU A O 1
ATOM 778 N N . PRO A 1 94 ? -6.740 -4.541 -18.395 1.00 95.69 94 PRO A N 1
ATOM 779 C CA . PRO A 1 94 ? -7.498 -3.912 -17.325 1.00 95.69 94 PRO A CA 1
ATOM 780 C C . PRO A 1 94 ? -6.634 -2.878 -16.594 1.00 95.69 94 PRO A C 1
ATOM 782 O O . PRO A 1 94 ? -5.402 -2.918 -16.639 1.00 95.69 94 PRO A O 1
ATOM 785 N N . ASP A 1 95 ? -7.282 -1.979 -15.859 1.00 95.56 95 ASP A N 1
ATOM 786 C CA . ASP A 1 95 ? -6.560 -1.091 -14.958 1.00 95.56 95 ASP A CA 1
ATOM 787 C C . ASP A 1 95 ? -5.840 -1.907 -13.879 1.00 95.56 95 ASP A C 1
ATOM 789 O O . ASP A 1 95 ? -6.411 -2.804 -13.253 1.00 95.56 95 ASP A O 1
ATOM 793 N N . ALA A 1 96 ? -4.576 -1.569 -13.637 1.00 96.31 96 ALA A N 1
ATOM 794 C CA . ALA A 1 96 ? -3.763 -2.189 -12.605 1.00 96.31 96 ALA A CA 1
ATOM 795 C C . ALA A 1 96 ? -3.223 -1.128 -11.655 1.00 96.31 96 ALA A C 1
ATOM 797 O O . ALA A 1 96 ? -2.699 -0.093 -12.074 1.00 96.31 96 ALA A O 1
ATOM 798 N N . TRP A 1 97 ? -3.307 -1.430 -10.365 1.00 96.56 97 TRP A N 1
ATOM 799 C CA . TRP A 1 97 ? -2.920 -0.544 -9.278 1.00 96.56 97 TRP A CA 1
ATOM 800 C C . TRP A 1 97 ? -2.024 -1.301 -8.305 1.00 96.56 97 TRP A C 1
ATOM 802 O O . TRP A 1 97 ? -2.124 -2.521 -8.178 1.00 96.56 97 TRP A O 1
ATOM 812 N N . TYR A 1 98 ? -1.157 -0.576 -7.612 1.00 95.31 98 TYR A N 1
ATOM 813 C CA . TYR A 1 98 ? -0.409 -1.090 -6.473 1.00 95.31 98 TYR A CA 1
ATOM 814 C C . TYR A 1 98 ? -0.664 -0.194 -5.263 1.00 95.31 98 TYR A C 1
ATOM 816 O O . TYR A 1 98 ? -0.885 1.014 -5.408 1.00 95.31 98 TYR A O 1
ATOM 824 N N . TYR A 1 99 ? -0.690 -0.801 -4.079 1.00 95.19 99 TYR A N 1
ATOM 825 C CA . TYR A 1 99 ? -0.812 -0.055 -2.835 1.00 95.19 99 TYR A CA 1
ATOM 826 C C . TYR A 1 99 ? 0.452 0.782 -2.620 1.00 95.19 99 TYR A C 1
ATOM 828 O O . TYR A 1 99 ? 1.543 0.439 -3.067 1.00 95.19 99 TYR A O 1
ATOM 836 N N . HIS A 1 100 ? 0.302 1.900 -1.933 1.00 95.62 100 HIS A N 1
ATOM 837 C CA . HIS A 1 100 ? 1.397 2.783 -1.583 1.00 95.62 100 HIS A CA 1
ATOM 838 C C . HIS A 1 100 ? 1.102 3.382 -0.210 1.00 95.62 100 HIS A C 1
ATOM 840 O O . HIS A 1 100 ? -0.028 3.782 0.065 1.00 95.62 100 HIS A O 1
ATOM 846 N N . HIS A 1 101 ? 2.095 3.504 0.665 1.00 95.44 101 HIS A N 1
ATOM 847 C CA . HIS A 1 101 ? 1.877 3.962 2.043 1.00 95.44 101 HIS A CA 1
ATOM 848 C C . HIS A 1 101 ? 1.869 5.494 2.209 1.00 95.44 101 HIS A C 1
ATOM 850 O O . HIS A 1 101 ? 2.247 6.033 3.251 1.00 95.44 101 HIS A O 1
ATOM 856 N N . TYR A 1 102 ? 1.425 6.227 1.184 1.00 97.00 102 TYR A N 1
ATOM 857 C CA . TYR A 1 102 ? 1.293 7.684 1.279 1.00 97.00 102 TYR A CA 1
ATOM 858 C C . TYR A 1 102 ? 0.157 8.056 2.251 1.00 97.00 102 TYR A C 1
ATOM 860 O O . TYR A 1 102 ? 0.363 8.891 3.133 1.00 97.00 102 TYR A O 1
ATOM 868 N N . ILE A 1 103 ? -0.992 7.381 2.131 1.00 97.75 103 ILE A N 1
ATOM 869 C CA . ILE A 1 103 ? -2.031 7.254 3.160 1.00 97.75 103 ILE A CA 1
ATOM 870 C C . ILE A 1 103 ? -2.064 5.793 3.608 1.00 97.75 103 ILE A C 1
ATOM 872 O O . ILE A 1 103 ? -2.133 4.895 2.772 1.00 97.75 103 ILE A O 1
ATOM 876 N N . CYS A 1 104 ? -2.074 5.559 4.917 1.00 97.81 104 CYS A N 1
ATOM 877 C CA . CYS A 1 104 ? -2.394 4.266 5.509 1.00 97.81 104 CYS A CA 1
ATOM 878 C C . CYS A 1 104 ? -3.072 4.510 6.861 1.00 97.81 104 CYS A C 1
ATOM 880 O O . CYS A 1 104 ? -2.467 5.083 7.773 1.00 97.81 104 CYS A O 1
ATOM 882 N N . SER A 1 105 ? -4.343 4.128 6.973 1.00 97.94 105 SER A N 1
ATOM 883 C CA . SER A 1 105 ? -5.103 4.245 8.213 1.00 97.94 105 SER A CA 1
ATOM 884 C C . SER A 1 105 ? -6.080 3.091 8.373 1.00 97.94 105 SER A C 1
ATOM 886 O O . SER A 1 105 ? -6.678 2.637 7.403 1.00 97.94 105 SER A O 1
ATOM 888 N N . PHE A 1 106 ? -6.243 2.600 9.596 1.00 97.19 106 PHE A N 1
ATOM 889 C CA . PHE A 1 106 ? -7.168 1.514 9.901 1.00 97.19 106 PHE A CA 1
ATOM 890 C C . PHE A 1 106 ? -7.619 1.553 11.358 1.00 97.19 106 PHE A C 1
ATOM 892 O O . PHE A 1 106 ? -6.895 2.024 12.233 1.00 97.19 106 PHE A O 1
ATOM 899 N N . S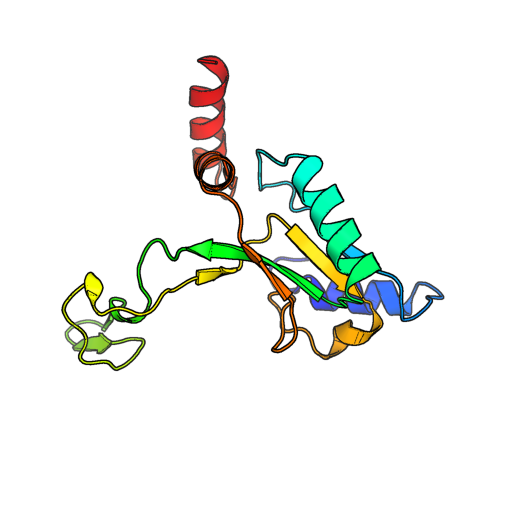ER A 1 107 ? -8.813 1.041 11.621 1.00 95.75 107 SER A N 1
ATOM 900 C CA . SER A 1 107 ? -9.348 0.829 12.959 1.00 95.75 107 SER A CA 1
ATOM 901 C C . SER A 1 107 ? -8.667 -0.371 13.602 1.00 95.75 107 SER A C 1
ATOM 903 O O . SER A 1 107 ? -8.401 -1.379 12.944 1.00 95.75 107 SER A O 1
ATOM 905 N N . LEU A 1 108 ? -8.446 -0.313 14.913 1.00 94.44 108 LEU A N 1
ATOM 906 C CA . LEU A 1 108 ? -8.006 -1.486 15.668 1.00 94.44 108 LEU A CA 1
ATOM 907 C C . LEU A 1 108 ? -9.004 -2.649 15.595 1.00 94.44 108 LEU A C 1
ATOM 909 O O . LEU A 1 108 ? -8.594 -3.795 15.756 1.00 94.44 108 LEU A O 1
ATOM 913 N N . SER A 1 109 ? -10.278 -2.380 15.297 1.00 94.12 109 SER A N 1
ATOM 914 C CA . SER A 1 109 ? -11.326 -3.400 15.201 1.00 94.12 109 SER A CA 1
ATOM 915 C C . SER A 1 109 ? -11.112 -4.377 14.048 1.00 94.12 109 SER A C 1
ATOM 917 O O . SER A 1 109 ? -11.612 -5.493 14.121 1.00 94.12 109 SER A O 1
ATOM 919 N N . VAL A 1 110 ? -10.351 -3.984 13.022 1.00 95.75 110 VAL A N 1
ATOM 920 C CA . VAL A 1 110 ? -10.027 -4.824 11.856 1.00 95.75 110 VAL A CA 1
ATOM 921 C C . VAL A 1 110 ? -8.571 -5.297 11.859 1.00 95.75 110 VAL A C 1
ATOM 923 O O . VAL A 1 110 ? -8.118 -5.891 10.887 1.00 95.75 110 VAL A O 1
ATOM 926 N N . LEU A 1 111 ? -7.808 -5.044 12.933 1.00 95.06 111 LEU A N 1
ATOM 927 C CA . LEU A 1 111 ? -6.367 -5.322 12.971 1.00 95.06 111 LEU A CA 1
ATOM 928 C C . LEU A 1 111 ? -6.037 -6.790 12.675 1.00 95.06 111 LEU A C 1
ATOM 930 O O . LEU A 1 111 ? -5.056 -7.065 11.990 1.00 95.06 111 LEU A O 1
ATOM 934 N N . ASP A 1 112 ? -6.837 -7.735 13.167 1.00 94.62 112 ASP A N 1
ATOM 935 C CA . ASP A 1 112 ? -6.595 -9.158 12.920 1.00 94.62 112 ASP A CA 1
ATOM 936 C C . ASP A 1 112 ? -6.874 -9.572 11.465 1.00 94.62 112 ASP A C 1
ATOM 938 O O . ASP A 1 112 ? -6.229 -10.506 10.986 1.00 94.62 112 ASP A O 1
ATOM 942 N N . GLU A 1 113 ? -7.737 -8.840 10.749 1.00 97.06 113 GLU A N 1
ATOM 943 C CA . GLU A 1 113 ? -8.083 -9.080 9.338 1.00 97.06 113 GLU A CA 1
ATOM 944 C C . GLU A 1 113 ? -7.005 -8.587 8.361 1.00 97.06 113 GLU A C 1
ATOM 946 O O . GLU A 1 113 ? -6.913 -9.107 7.251 1.00 97.06 113 GLU A O 1
ATOM 951 N N . LEU A 1 114 ? -6.184 -7.607 8.759 1.00 97.25 114 LEU A N 1
ATOM 952 C CA . LEU A 1 114 ? -5.133 -7.045 7.903 1.00 97.25 114 LEU A CA 1
ATOM 953 C C . LEU A 1 114 ? -4.052 -8.082 7.575 1.00 97.25 114 LEU A C 1
ATOM 955 O O . LEU A 1 114 ? -3.671 -8.883 8.425 1.00 97.25 114 LEU A O 1
ATOM 959 N N . ASP A 1 115 ? -3.465 -8.032 6.389 1.00 96.81 115 ASP A N 1
ATOM 960 C CA . ASP A 1 115 ? -2.217 -8.732 6.094 1.00 96.81 115 ASP A CA 1
ATOM 961 C C . ASP A 1 115 ? -0.986 -7.957 6.622 1.00 96.81 115 ASP A C 1
ATOM 963 O O . ASP A 1 115 ? -1.096 -6.972 7.362 1.00 96.81 115 ASP A O 1
ATOM 967 N N . ASN A 1 116 ? 0.220 -8.419 6.279 1.00 95.19 116 ASN A N 1
ATOM 968 C CA . ASN A 1 116 ? 1.459 -7.746 6.685 1.00 95.19 116 ASN A CA 1
ATOM 969 C C . ASN A 1 116 ? 1.729 -6.432 5.930 1.00 95.19 116 ASN A C 1
ATOM 971 O O . ASN A 1 116 ? 2.551 -5.649 6.403 1.00 95.19 116 ASN A O 1
ATOM 975 N N . GLU A 1 117 ? 1.017 -6.176 4.830 1.00 94.38 117 GLU A N 1
ATOM 976 C CA . GLU A 1 117 ? 1.006 -4.906 4.090 1.00 94.38 117 GLU A CA 1
ATOM 977 C C . GLU A 1 117 ? -0.094 -3.958 4.612 1.00 94.38 117 GLU A C 1
ATOM 979 O O . GLU A 1 117 ? -0.288 -2.858 4.094 1.00 94.38 117 GLU A O 1
ATOM 984 N N . LEU A 1 118 ? -0.778 -4.353 5.697 1.00 96.81 118 LEU A N 1
ATOM 985 C CA . LEU A 1 118 ? -1.798 -3.580 6.406 1.00 96.81 118 LEU A CA 1
ATOM 986 C C . LEU A 1 118 ? -3.074 -3.352 5.587 1.00 96.81 118 LEU A C 1
ATOM 988 O O . LEU A 1 118 ? -3.756 -2.338 5.759 1.00 96.81 118 LEU A O 1
ATOM 992 N N . MET A 1 119 ? -3.412 -4.308 4.722 1.00 95.94 119 MET A N 1
ATOM 993 C CA . MET A 1 119 ? -4.621 -4.280 3.906 1.00 95.94 119 MET A CA 1
ATOM 994 C C . MET A 1 119 ? -5.366 -5.616 3.933 1.00 95.94 119 MET A C 1
ATOM 996 O O . MET A 1 119 ? -4.838 -6.647 4.334 1.00 95.94 119 MET A O 1
ATOM 1000 N N . PHE A 1 120 ? -6.634 -5.586 3.538 1.00 96.69 120 PHE A N 1
ATOM 1001 C CA . PHE A 1 120 ? -7.484 -6.762 3.370 1.00 96.69 120 PHE A CA 1
ATOM 1002 C C . PHE A 1 120 ? -8.589 -6.461 2.351 1.00 96.69 120 PHE A C 1
ATOM 1004 O O . PHE A 1 120 ? -8.650 -5.367 1.791 1.00 96.69 120 PHE A O 1
ATOM 1011 N N . GLU A 1 121 ? -9.482 -7.420 2.110 1.00 96.12 121 GLU A N 1
ATOM 1012 C CA . GLU A 1 121 ? -10.514 -7.332 1.066 1.00 96.12 121 GLU A CA 1
ATOM 1013 C C . GLU A 1 121 ? -11.400 -6.075 1.161 1.00 96.12 121 GLU A C 1
ATOM 1015 O O . GLU A 1 121 ? -11.776 -5.516 0.134 1.00 96.12 121 GLU A O 1
ATOM 1020 N N . LYS A 1 122 ? -11.713 -5.597 2.376 1.00 97.00 122 LYS A N 1
ATOM 1021 C CA . LYS A 1 122 ? -12.570 -4.413 2.584 1.00 97.00 122 LYS A CA 1
ATOM 1022 C C . LYS A 1 122 ? -11.786 -3.118 2.810 1.00 97.00 122 LYS A C 1
ATOM 1024 O O . LYS A 1 122 ? -12.384 -2.109 3.187 1.00 97.00 122 LYS A O 1
ATOM 1029 N N . THR A 1 123 ? -10.467 -3.120 2.614 1.00 98.06 123 THR A N 1
ATOM 1030 C CA . THR A 1 123 ? -9.678 -1.887 2.658 1.00 98.06 123 THR A CA 1
ATOM 1031 C C . THR A 1 123 ? -10.126 -0.956 1.536 1.00 98.06 123 THR A C 1
ATOM 1033 O O . THR A 1 123 ? -10.068 -1.303 0.358 1.00 98.06 123 THR A O 1
ATOM 1036 N N . TYR A 1 124 ? -10.552 0.250 1.900 1.00 98.31 124 TYR A N 1
ATOM 1037 C CA . TYR A 1 124 ? -10.954 1.274 0.949 1.00 98.31 124 TYR A CA 1
ATOM 1038 C C . TYR A 1 124 ? -9.735 1.750 0.135 1.00 98.31 124 TYR A C 1
ATOM 1040 O O . TYR A 1 124 ? -8.726 2.157 0.725 1.00 98.31 124 TYR A O 1
ATOM 1048 N N . PRO A 1 125 ? -9.800 1.747 -1.207 1.00 97.75 125 PRO A N 1
ATOM 1049 C CA . PRO A 1 125 ? -8.717 2.244 -2.043 1.00 97.75 125 PRO A CA 1
ATOM 1050 C C . PRO A 1 125 ? -8.815 3.766 -2.228 1.00 97.75 125 PRO A C 1
ATOM 1052 O O . PRO A 1 125 ? -9.733 4.272 -2.871 1.00 97.75 125 PRO A O 1
ATOM 1055 N N . TYR A 1 126 ? -7.845 4.519 -1.704 1.00 98.06 126 TYR A N 1
ATOM 1056 C CA . TYR A 1 126 ? -7.726 5.958 -1.970 1.00 98.06 126 TYR A CA 1
ATOM 1057 C C . TYR A 1 126 ? -6.811 6.209 -3.176 1.00 98.06 126 TYR A C 1
ATOM 1059 O O . TYR A 1 126 ? -5.588 6.095 -3.084 1.00 98.06 126 TYR A O 1
ATOM 1067 N N . LEU A 1 127 ? -7.392 6.538 -4.329 1.00 97.56 127 LEU A N 1
ATOM 1068 C CA . LEU A 1 127 ? -6.626 6.781 -5.553 1.00 97.56 127 LEU A CA 1
ATOM 1069 C C . LEU A 1 127 ? -6.012 8.185 -5.517 1.00 97.56 127 LEU A C 1
ATOM 1071 O O . LEU A 1 127 ? -6.736 9.178 -5.467 1.00 97.56 127 LEU A O 1
ATOM 1075 N N . LEU A 1 128 ? -4.682 8.278 -5.545 1.00 95.31 128 LEU A N 1
ATOM 1076 C CA . LEU A 1 128 ? -3.999 9.575 -5.549 1.00 95.31 128 LEU A CA 1
ATOM 1077 C C . LEU A 1 128 ? -4.058 10.243 -6.922 1.00 95.31 128 LEU A C 1
ATOM 1079 O O . LEU A 1 128 ? -3.884 9.594 -7.957 1.00 95.31 128 LEU A O 1
ATOM 1083 N N . ASP A 1 129 ? -4.236 11.564 -6.916 1.00 93.94 129 ASP A N 1
ATOM 1084 C CA . ASP A 1 129 ? -4.270 12.357 -8.136 1.00 93.94 129 ASP A CA 1
ATOM 1085 C C . ASP A 1 129 ? -2.911 12.389 -8.849 1.00 93.94 129 ASP A C 1
ATOM 1087 O O . ASP A 1 129 ? -1.840 12.266 -8.242 1.00 93.94 129 ASP A O 1
ATOM 1091 N N . GLU A 1 130 ? -2.965 12.605 -10.164 1.00 93.56 130 GLU A N 1
ATOM 1092 C CA . GLU A 1 130 ? -1.788 12.598 -11.026 1.00 93.56 130 GLU A CA 1
ATOM 1093 C C . GLU A 1 130 ? -0.722 13.624 -10.621 1.00 93.56 130 GLU A C 1
ATOM 1095 O O . GLU A 1 130 ? 0.466 13.305 -10.565 1.00 93.56 130 GLU A O 1
ATOM 1100 N N . LYS A 1 131 ? -1.138 14.838 -10.254 1.00 92.69 131 LYS A N 1
ATOM 1101 C CA . LYS A 1 131 ? -0.199 15.913 -9.908 1.00 92.69 131 LYS A CA 1
ATOM 1102 C C . LYS A 1 131 ? 0.531 15.625 -8.604 1.00 92.69 131 LYS A C 1
ATOM 1104 O O . LYS A 1 131 ? 1.632 16.126 -8.386 1.00 92.69 131 LYS A O 1
ATOM 1109 N N . THR A 1 132 ? -0.100 14.890 -7.694 1.00 92.94 132 THR A N 1
ATOM 1110 C CA . THR A 1 132 ? 0.530 14.481 -6.441 1.00 92.94 132 THR A CA 1
ATOM 1111 C C . THR A 1 132 ? 1.459 13.301 -6.659 1.00 92.94 132 THR A C 1
ATOM 1113 O O . THR A 1 132 ? 2.609 13.384 -6.233 1.00 92.94 132 THR A O 1
ATOM 1116 N N . ARG A 1 133 ? 1.015 12.234 -7.339 1.00 91.94 133 ARG A N 1
ATOM 1117 C CA . ARG A 1 133 ? 1.843 11.028 -7.536 1.00 91.94 133 ARG A CA 1
ATOM 1118 C C . ARG A 1 133 ? 3.162 11.315 -8.256 1.00 91.94 133 ARG A C 1
ATOM 1120 O O . ARG A 1 133 ? 4.166 10.711 -7.909 1.00 91.94 133 ARG A O 1
ATOM 1127 N N . GLU A 1 134 ? 3.182 12.260 -9.197 1.00 90.81 134 GLU A N 1
ATOM 1128 C CA . GLU A 1 134 ? 4.400 12.658 -9.924 1.00 90.81 134 GLU A CA 1
ATOM 1129 C C . GLU A 1 134 ? 5.454 13.310 -9.025 1.00 90.81 134 GLU A C 1
ATOM 1131 O O . GLU A 1 134 ? 6.636 13.314 -9.356 1.00 90.81 134 GLU A O 1
ATOM 1136 N N . LYS A 1 135 ? 5.031 13.852 -7.878 1.00 90.50 135 LYS A N 1
ATOM 1137 C CA . LYS A 1 135 ? 5.910 14.500 -6.903 1.00 90.50 135 LYS A CA 1
ATOM 1138 C C . LYS A 1 135 ? 6.303 13.586 -5.753 1.00 90.50 135 LYS A C 1
ATOM 1140 O O . LYS A 1 135 ? 7.164 13.968 -4.974 1.00 90.50 135 LYS A O 1
ATOM 1145 N N . ILE A 1 136 ? 5.670 12.425 -5.592 1.00 91.44 136 ILE A N 1
ATOM 1146 C CA . ILE A 1 136 ? 6.010 11.518 -4.495 1.00 91.44 136 ILE A CA 1
ATOM 1147 C C . ILE A 1 136 ? 7.442 11.023 -4.692 1.00 91.44 136 ILE A C 1
ATOM 1149 O O . ILE A 1 136 ? 7.813 10.543 -5.762 1.00 91.44 136 ILE A O 1
ATOM 1153 N N . VAL A 1 137 ? 8.234 11.128 -3.628 1.00 91.00 137 VAL A N 1
ATOM 1154 C CA . VAL A 1 137 ? 9.599 10.611 -3.575 1.00 91.00 137 VAL A CA 1
ATOM 1155 C C . VAL A 1 137 ? 9.710 9.703 -2.363 1.00 91.00 137 VAL A C 1
ATOM 1157 O O . VAL A 1 137 ? 9.381 10.119 -1.253 1.00 91.00 137 VAL A O 1
ATOM 1160 N N . GLU A 1 138 ? 10.173 8.479 -2.583 1.00 93.38 138 GLU A N 1
ATOM 1161 C CA . GLU A 1 138 ? 10.460 7.498 -1.539 1.00 93.38 138 GLU A CA 1
ATOM 1162 C C . GLU A 1 138 ? 11.977 7.422 -1.340 1.00 93.38 138 GLU A C 1
ATOM 1164 O O . GLU A 1 138 ? 12.733 7.269 -2.302 1.00 93.38 138 GLU A O 1
ATOM 1169 N N . ILE A 1 139 ? 12.430 7.601 -0.100 1.00 94.38 139 ILE A N 1
ATOM 1170 C CA . ILE A 1 139 ? 13.849 7.589 0.259 1.00 94.38 139 ILE A CA 1
ATOM 1171 C C . ILE A 1 139 ? 14.218 6.224 0.843 1.00 94.38 139 ILE A C 1
ATOM 1173 O O . ILE A 1 139 ? 14.291 6.058 2.060 1.00 94.38 139 ILE A O 1
ATOM 1177 N N . ASP A 1 140 ? 14.477 5.254 -0.032 1.00 91.69 140 ASP A N 1
ATOM 1178 C CA . ASP A 1 140 ? 14.888 3.903 0.376 1.00 91.69 140 ASP A CA 1
ATOM 1179 C C . ASP A 1 140 ? 16.408 3.770 0.490 1.00 91.69 140 ASP A C 1
ATOM 1181 O O . ASP A 1 140 ? 16.933 3.018 1.315 1.00 91.69 140 ASP A O 1
ATOM 1185 N N . THR A 1 141 ? 17.141 4.516 -0.339 1.00 94.06 141 THR A N 1
ATOM 1186 C CA . THR A 1 141 ? 18.600 4.462 -0.409 1.00 94.06 141 THR A CA 1
ATOM 1187 C C . THR A 1 141 ? 19.237 5.844 -0.250 1.00 94.06 141 THR A C 1
ATOM 1189 O O . THR A 1 141 ? 18.621 6.872 -0.548 1.00 94.06 141 THR A O 1
ATOM 1192 N N . PRO A 1 142 ? 20.534 5.912 0.114 1.00 94.50 142 PRO A N 1
ATOM 1193 C CA . PRO A 1 142 ? 21.276 7.173 0.099 1.00 94.50 142 PRO A CA 1
ATOM 1194 C C . PRO A 1 142 ? 21.287 7.870 -1.271 1.00 94.50 142 PRO A C 1
ATOM 1196 O O . PRO A 1 142 ? 21.474 9.082 -1.346 1.00 94.50 142 PRO A O 1
ATOM 1199 N N . ASN A 1 143 ? 21.118 7.122 -2.365 1.00 94.25 143 ASN A N 1
ATOM 1200 C CA . ASN A 1 143 ? 21.057 7.689 -3.708 1.00 94.25 143 ASN A CA 1
ATOM 1201 C C . ASN A 1 143 ? 19.729 8.415 -3.963 1.00 94.25 143 ASN A C 1
ATOM 1203 O O . ASN A 1 143 ? 19.721 9.431 -4.653 1.00 94.25 143 ASN A O 1
ATOM 1207 N N . ASP A 1 144 ? 18.628 7.930 -3.388 1.00 93.31 144 ASP A N 1
ATOM 1208 C CA . ASP A 1 144 ? 17.318 8.578 -3.503 1.00 93.31 144 ASP A CA 1
ATOM 1209 C C . ASP A 1 144 ? 17.320 9.924 -2.779 1.00 93.31 144 ASP A C 1
ATOM 1211 O O . ASP A 1 144 ? 16.863 10.922 -3.335 1.00 93.31 144 ASP A O 1
ATOM 1215 N N . LEU A 1 145 ? 17.965 9.986 -1.606 1.00 92.50 145 LEU A N 1
ATOM 1216 C CA . LEU A 1 145 ? 18.180 11.240 -0.879 1.00 92.50 145 LEU A CA 1
ATOM 1217 C C . LEU A 1 145 ? 18.983 12.250 -1.708 1.00 92.50 145 LEU A C 1
ATOM 1219 O O . LEU A 1 145 ? 18.544 13.382 -1.881 1.00 92.50 145 LEU A O 1
ATOM 1223 N N . LYS A 1 146 ? 20.111 11.828 -2.295 1.00 92.19 146 LYS A N 1
ATOM 1224 C CA . LYS A 1 146 ? 20.940 12.699 -3.148 1.00 92.19 146 LYS A CA 1
ATOM 1225 C C . LYS A 1 146 ? 20.181 13.222 -4.366 1.00 92.19 146 LYS A C 1
ATOM 1227 O O . LYS A 1 146 ? 20.301 14.396 -4.707 1.00 92.19 146 LYS A O 1
ATOM 1232 N N . LYS A 1 147 ? 19.409 12.357 -5.036 1.00 88.94 147 LYS A N 1
ATOM 1233 C CA . LYS A 1 147 ? 18.571 12.754 -6.179 1.00 88.94 147 LYS A CA 1
ATOM 1234 C C . LYS A 1 147 ? 17.547 13.802 -5.763 1.00 88.94 147 LYS A C 1
ATOM 1236 O O . LYS A 1 147 ? 17.386 14.796 -6.462 1.00 88.94 147 LYS A O 1
ATOM 1241 N N . TRP A 1 148 ? 16.886 13.592 -4.628 1.00 90.19 148 TRP A N 1
ATOM 1242 C CA . TRP A 1 148 ? 15.911 14.538 -4.104 1.00 90.19 148 TRP A CA 1
ATOM 1243 C C . TRP A 1 148 ? 16.539 15.893 -3.753 1.00 90.19 148 TRP A C 1
ATOM 1245 O O . TRP A 1 148 ? 16.027 16.926 -4.176 1.00 90.19 148 TRP A O 1
ATOM 1255 N N . GLU A 1 149 ? 17.673 15.905 -3.047 1.00 90.12 149 GLU A N 1
ATOM 1256 C CA . GLU A 1 14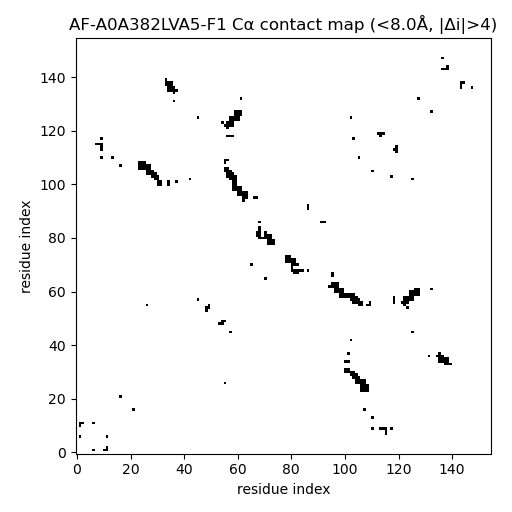9 ? 18.395 17.136 -2.690 1.00 90.12 149 GLU A CA 1
ATOM 1257 C C . GLU A 1 149 ? 18.830 17.934 -3.927 1.00 90.12 149 GLU A C 1
ATOM 1259 O O . GLU A 1 149 ? 18.714 19.160 -3.946 1.00 90.12 149 GLU A O 1
ATOM 1264 N N . ALA A 1 150 ? 19.285 17.252 -4.982 1.00 86.38 150 ALA A N 1
ATOM 1265 C CA . ALA A 1 150 ? 19.692 17.896 -6.229 1.00 86.38 150 ALA A CA 1
ATOM 1266 C C . ALA A 1 150 ? 18.528 18.599 -6.948 1.00 86.38 150 ALA A C 1
ATOM 1268 O O . ALA A 1 150 ? 18.742 19.652 -7.544 1.00 86.38 150 ALA A O 1
ATOM 1269 N N . VAL A 1 151 ? 17.317 18.036 -6.880 1.00 81.75 151 VAL A N 1
ATOM 1270 C CA . VAL A 1 151 ? 16.103 18.624 -7.473 1.00 81.75 151 VAL A CA 1
ATOM 1271 C C . VAL A 1 151 ? 15.547 19.741 -6.589 1.00 81.75 151 VAL A C 1
ATOM 1273 O O . VAL A 1 151 ? 15.197 20.800 -7.096 1.00 81.75 151 VAL A O 1
ATOM 1276 N N . LYS A 1 152 ? 15.527 19.551 -5.264 1.00 78.06 152 LYS A N 1
ATOM 1277 C CA . LYS A 1 152 ? 15.033 20.555 -4.310 1.00 78.06 152 LYS A CA 1
ATOM 1278 C C . LYS A 1 152 ? 15.812 21.869 -4.377 1.00 78.06 152 LYS A C 1
ATOM 1280 O O . LYS A 1 152 ? 15.226 22.926 -4.207 1.00 78.06 152 LYS A O 1
ATOM 1285 N N . ASN A 1 153 ? 17.122 21.813 -4.610 1.00 66.69 153 ASN A N 1
ATOM 1286 C CA . ASN A 1 153 ? 17.966 23.009 -4.677 1.00 66.69 153 ASN A CA 1
ATOM 1287 C C . ASN A 1 153 ? 17.808 23.809 -5.990 1.00 66.69 153 ASN A C 1
ATOM 1289 O O . ASN A 1 153 ? 18.526 24.789 -6.184 1.00 66.69 153 ASN A O 1
ATOM 1293 N N . GLN A 1 154 ? 16.927 23.376 -6.899 1.00 57.78 154 GLN A N 1
ATOM 1294 C CA . GLN A 1 154 ? 16.623 24.046 -8.169 1.00 57.78 154 GLN A CA 1
ATOM 1295 C C . GLN A 1 154 ? 15.223 24.692 -8.196 1.00 57.78 154 GLN A C 1
ATOM 1297 O O . GLN A 1 154 ? 14.906 25.370 -9.174 1.00 57.78 154 GLN A O 1
ATOM 1302 N N . GLU A 1 155 ? 14.406 24.483 -7.155 1.00 53.59 155 GLU A N 1
ATOM 1303 C CA . GLU A 1 155 ? 13.105 25.144 -6.932 1.00 53.59 155 GLU A CA 1
ATOM 1304 C C . GLU A 1 155 ? 13.254 26.362 -6.007 1.00 53.59 155 GLU A C 1
ATOM 1306 O O . GLU A 1 155 ? 12.543 27.363 -6.252 1.00 53.59 155 GLU A O 1
#

Sequence (155 aa):
KLSGPSISIKEVIKDASMKMEKNSNAMIWLFYIPILYKKVFHFNEVKKIIEEQSVNSIISFLPAKTHPYHCWNINQSKITQYVKNNIYRRQDLPDAWYYHHYICSFSLSVLDELDNELMFEKTYPYLLDEKTREKIVEIDTPNDLKKWEAVKNQE

Organism: NCBI:txid408172

Radius of gyration: 18.7 Å; Cα contacts (8 Å, |Δi|>4): 179; chains: 1; bounding box: 40×46×54 Å

Foldseek 3Di:
DQDDPPHFPLVVVVVVVVVDPDDQFDKDWDDDPQKDQQDVVVVVVVVCCCVVVVQFWAFEKEWDPDALQPDWDDDPPDIDRPDDDDDDDPVPDDTHIDTDVSTTMGGSNCSVQADSVRDHPRHHYHYDDPVRVVPIQGPPDPVSVVVVVVVVVVD

InterPro domains:
  IPR029044 Nucleotide-diphospho-sugar transferases [G3DSA:3.90.550.10] (1-154)
  IPR029044 Nucleotide-diphospho-sugar transferases [SSF53448] (41-150)

=== Feature glossary ===
The record interleaves many kinds of information about one protein. Here is each kind framed as the question it answers.

Q: What known structures does this most resemble?
A: Structural nearest neighbors (via Foldseek easy-search vs the PDB). Reported per hit: target PDB id, E-value, and alignment TM-score. A TM-score above ~0.5 is the conventional threshold for 'same fold'.

Q: Where is each backbone atom in 3D?
A: The mmCIF table is the protein's shape written out atom by atom. For each backbone N, Cα, C, and carbonyl O, it records an (x, y, z) coordinate triple in Å plus the residue type, chain letter, and residue number.

Q: What are the backbone torsion angles?
A: The φ/ψ torsion pair specifies the backbone conformation at each residue. φ rotates about the N–Cα bond, ψ about the Cα–C bond. Steric clashes forbid most of the (φ, ψ) plane — the allowed regions (α-helix basin, β-sheet basin, left-handed helix) are the Ramachandran-allowed regions.

Q: Which residues are buried vs exposed?
A: Solvent-accessible surface area (SASA) is the area in Å² traced out by the centre of a 1.4 Å probe sphere (a water molecule) rolled over the protein's van der Waals surface (Shrake–Rupley / Lee–Richards construction). Buried residues have near-zero SASA; fully exposed residues can exceed 200 Å². The total SASA scales roughly with the number of surface residues.

Q: How confident is the AlphaFold model at each residue?
A: pLDDT is the predicted lDDT-Cα score: AlphaFold's co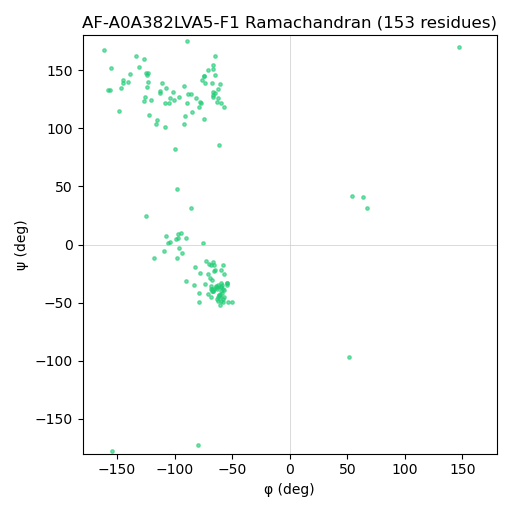nfidence that the local environment of each residue (all inter-atomic distances within 15 Å) is correctly placed. It is a per-residue number between 0 and 100, with higher meaning more reliable.

Q: What does the local fold look like, residue by residue?
A: 3Di is Foldseek's structural alphabet. Each residue is assigned one of twenty discrete states based on how its Cα sits relative to its spatial (not sequential) neighbors. Aligning 3Di strings finds structural homologs roughly as well as full 3D superposition, but orders of magnitude faster.

Q: How big and how compact is the whole molecule?
A: Radius of gyration (Rg) is the root-mean-square distance of Cα atoms from their centroid — a single number for overall size and compactness. A globular domain of N residues has Rg ≈ 2.2·N^0.38 Å; an extended or disordered chain has a much larger Rg. The Cα contact count is the number of residue pairs whose Cα atoms are within 8 Å and are more than four positions apart in sequence — a standard proxy for tertiary packing density. The bounding box is the smallest axis-aligned box enclosing all Cα atoms.

Q: Which residues are in helices, strands, or loops?
A: DSSP 8-state secondary structure assigns each residue one of H (α-helix), G (3₁₀-helix), I (π-helix), E (extended β-strand), B (isolated β-bridge), T (hydrogen-bonded turn), S (bend), or '-' (coil). The assignment is computed from backbone hydrogen-bond geometry via the Kabsch–Sander algorithm.

Q: How mobile is each atom in the crystal?
A: Crystallographic B-factors measure how much each atom's electron density is smeared out, in Å². They rise in mobile loops and surface residues and fall in the buried interior. In AlphaFold models this column is repurposed to hold pLDDT instead.

Q: What if only a Cα trace is available?
A: P-SEA three-state annotation labels each residue as helix, strand, or coil based purely on the geometry of the Cα trace. It serves as a fallback when the full backbone (and thus DSSP) is unavailable.

Q: What family and function is it annotated with?
A: Database cross-references. InterPro integrates a dozen domain/family signature databases into unified entries with residue-range hits. GO terms attach function/process/location labels with evidence c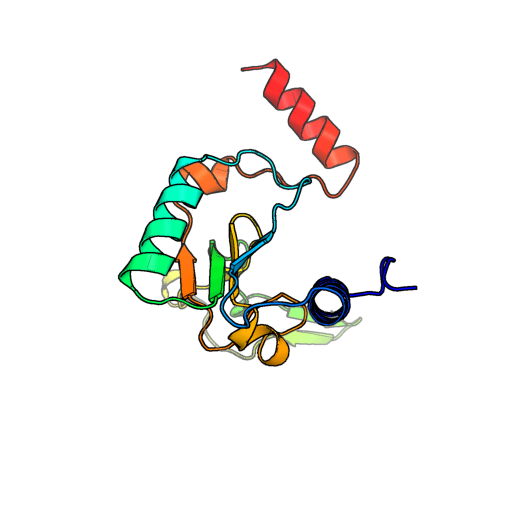odes. CATH codes position the fold in a four-level structural taxonomy. Organism is the NCBI-taxonomy species name.

Q: Are the domains correctly placed relative to each other?
A: Predicted Aligned Error (PAE) is an AlphaFold confidence matrix: entry (i, j) is the expected error in the position of residue j, in ångströms, when the prediction is superimposed on the true structure at residue i. Low PAE within a block of residues means that block is internally rigid and well-predicted; high PAE between two blocks means their relative placement is uncertain even if each block individually is confident.

Q: What do the diagnostic plots show?
A: Three diagnostic plots accompany the record. The Cα contact map visualizes the tertiary structure as a 2D adjacency matrix (8 Å cutoff, sequence-local contacts suppressed). The Ramachandran plot shows the distribution of backbone (φ, ψ) torsions, with points in the α and β basins reflecting secondary structure content. The PAE plot shows AlphaFold's inter-residue confidence as a color matrix.

Q: What is the amino-acid chain?
A: Primary structure: the covalent order of the twenty standard amino acids along the backbone. Two proteins with the same sequence will (almost always) fold to the same structure; two with 30% identity often share a fold but not the details.

Q: What do the rendered images show?
A: The six renders are orthographic views along the three Cartesian axes in both directions. Representation (cartoon, sticks, or surface) and color scheme (sequence-rainbow or by-chain) vary across proteins so the training set covers all the common visualization conventions.